Protein AF-A0AAU7DZE8-F1 (afdb_monomer)

Organism: NCBI:txid3120821

Structure (mmCIF, N/CA/C/O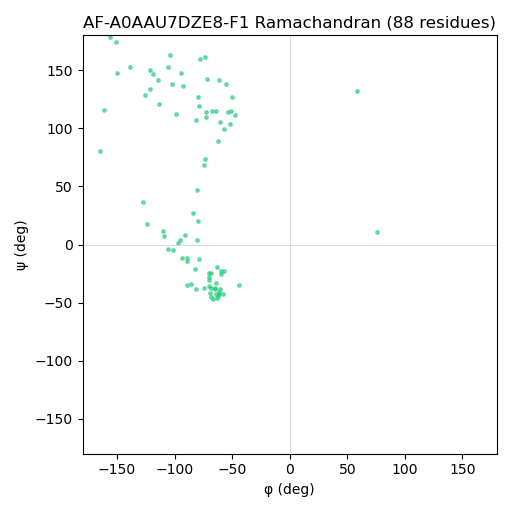 backbone):
data_AF-A0AAU7DZE8-F1
#
_entry.id   AF-A0AAU7DZE8-F1
#
loop_
_at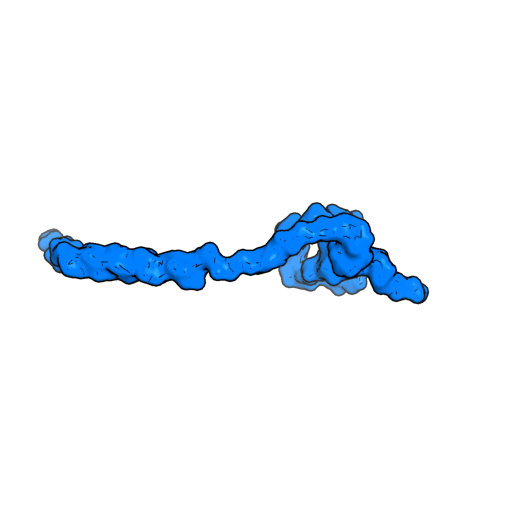om_site.group_PDB
_atom_site.id
_atom_site.type_symbol
_atom_site.label_atom_id
_atom_site.label_alt_id
_atom_site.label_comp_id
_atom_site.label_asym_id
_atom_site.label_entity_id
_atom_site.label_seq_id
_atom_site.pdbx_PDB_ins_code
_atom_site.Cartn_x
_atom_site.Cartn_y
_atom_site.Cartn_z
_atom_site.occupancy
_atom_site.B_iso_or_equiv
_atom_site.auth_seq_id
_atom_site.auth_comp_id
_atom_site.auth_asym_id
_atom_site.auth_atom_id
_atom_site.pdbx_PDB_model_num
ATOM 1 N N . MET A 1 1 ? -2.847 -43.174 44.563 1.00 46.72 1 MET A N 1
ATOM 2 C CA . MET A 1 1 ? -1.490 -42.837 44.088 1.00 46.72 1 MET A CA 1
ATOM 3 C C . MET A 1 1 ? -1.172 -43.766 42.935 1.00 46.72 1 MET A C 1
ATOM 5 O O . MET A 1 1 ? -1.222 -44.956 43.189 1.00 46.72 1 MET A O 1
ATOM 9 N N . SER A 1 2 ? -0.880 -43.201 41.752 1.00 50.25 2 SER A N 1
ATOM 10 C CA . SER A 1 2 ? -0.115 -43.796 40.632 1.00 50.25 2 SER A CA 1
ATOM 11 C C . SER A 1 2 ? -0.624 -45.106 40.004 1.00 50.25 2 SER A C 1
ATOM 13 O O . SER A 1 2 ? -0.908 -46.054 40.711 1.00 50.25 2 SER A O 1
ATOM 15 N N . THR A 1 3 ? -0.743 -45.288 38.690 1.00 46.19 3 THR A N 1
ATOM 16 C CA . THR A 1 3 ? -0.248 -44.553 37.514 1.00 46.19 3 THR A CA 1
ATOM 17 C C . THR A 1 3 ? -1.111 -44.995 36.322 1.00 46.19 3 THR A C 1
ATOM 19 O O . THR A 1 3 ? -1.063 -46.148 35.915 1.00 46.19 3 THR A O 1
ATOM 22 N N . LEU A 1 4 ? -1.889 -44.089 35.723 1.00 47.72 4 LEU A N 1
ATOM 23 C CA . LEU A 1 4 ? -2.583 -44.320 34.440 1.00 47.72 4 LEU A CA 1
ATOM 24 C C . LEU A 1 4 ? -1.650 -44.045 33.234 1.00 47.72 4 LEU A C 1
ATOM 26 O O . LEU A 1 4 ? -2.103 -43.690 32.151 1.00 47.72 4 LEU A O 1
ATOM 30 N N . THR A 1 5 ? -0.334 -44.202 33.422 1.00 49.41 5 THR A N 1
ATOM 31 C CA . THR A 1 5 ? 0.712 -43.690 32.517 1.00 49.41 5 THR A CA 1
ATOM 32 C C . THR A 1 5 ? 1.713 -44.772 32.090 1.00 49.41 5 THR A C 1
ATOM 34 O O . THR A 1 5 ? 2.895 -44.489 31.970 1.00 49.41 5 THR A O 1
ATOM 37 N N . GLU A 1 6 ? 1.287 -46.019 31.873 1.00 51.88 6 GLU A N 1
ATOM 38 C CA . GLU A 1 6 ? 2.202 -47.110 31.452 1.00 51.88 6 GLU A CA 1
ATOM 39 C C . GLU A 1 6 ? 1.787 -47.819 30.152 1.00 51.88 6 GLU A C 1
ATOM 41 O O . GLU A 1 6 ? 2.284 -48.8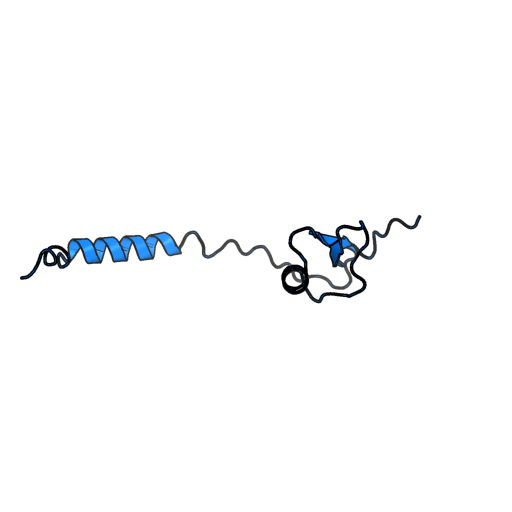90 29.824 1.00 51.88 6 GLU A O 1
ATOM 46 N N . LEU A 1 7 ? 0.912 -47.211 29.345 1.00 54.75 7 LEU A N 1
ATOM 47 C CA . LEU A 1 7 ? 0.603 -47.713 27.994 1.00 54.75 7 LEU A CA 1
ATOM 48 C C . LEU A 1 7 ? 1.394 -46.997 26.880 1.00 54.75 7 LEU A C 1
ATOM 50 O O . LEU A 1 7 ? 1.252 -47.334 25.707 1.00 54.75 7 LEU A O 1
ATOM 54 N N . PHE A 1 8 ? 2.2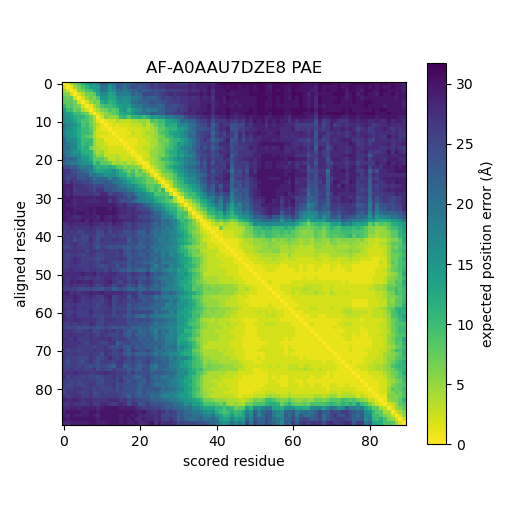67 -46.047 27.233 1.00 50.69 8 PHE A N 1
ATOM 55 C CA . PHE A 1 8 ? 3.030 -45.219 26.286 1.00 50.69 8 PHE A CA 1
ATOM 56 C C . PHE A 1 8 ? 4.407 -45.787 25.874 1.00 50.69 8 PHE A C 1
ATOM 58 O O . PHE A 1 8 ? 5.161 -45.110 25.177 1.00 50.69 8 PHE A O 1
ATOM 65 N N . GLU A 1 9 ? 4.747 -47.027 26.247 1.00 58.53 9 GLU A N 1
ATOM 66 C CA . GLU A 1 9 ? 6.058 -47.641 25.947 1.00 58.53 9 GLU A CA 1
ATOM 67 C C . GLU A 1 9 ? 6.034 -48.784 24.924 1.00 58.53 9 GLU A C 1
ATOM 69 O O . GLU A 1 9 ? 7.041 -49.459 24.709 1.00 58.53 9 GLU A O 1
ATOM 74 N N . SER A 1 10 ? 4.929 -49.000 24.208 1.00 62.50 10 SER A N 1
ATOM 75 C CA . SER A 1 10 ? 4.997 -49.901 23.056 1.00 62.50 10 SER A CA 1
ATOM 76 C C . SER A 1 10 ? 5.858 -49.264 21.966 1.00 62.50 10 SER A C 1
ATOM 78 O O . SER A 1 10 ? 5.481 -48.251 21.379 1.00 62.50 10 SER A O 1
ATOM 80 N N . LYS A 1 11 ? 7.005 -49.887 21.666 1.00 67.31 11 LYS A N 1
ATOM 81 C CA . LYS A 1 11 ? 7.907 -49.536 20.553 1.00 67.31 11 LYS A CA 1
ATOM 82 C C . LYS A 1 11 ? 7.147 -49.259 19.248 1.00 67.31 11 LYS A C 1
ATOM 84 O O . LYS A 1 11 ? 7.488 -48.334 18.530 1.00 67.31 11 LYS A O 1
ATOM 89 N N . VAL A 1 12 ? 6.048 -49.978 19.025 1.00 74.19 12 VAL A N 1
ATOM 90 C CA . VAL A 1 12 ? 5.122 -49.794 17.899 1.00 74.19 12 VAL A CA 1
ATOM 91 C C . VAL A 1 12 ? 4.531 -48.381 17.835 1.00 74.19 12 VAL A C 1
ATOM 93 O O . VAL A 1 12 ? 4.467 -47.803 16.759 1.00 74.19 12 VAL A O 1
ATOM 96 N N . VAL A 1 13 ? 4.125 -47.800 18.968 1.00 73.06 13 VAL A N 1
ATOM 97 C CA . VAL A 1 13 ? 3.562 -46.440 19.024 1.00 73.06 13 VAL A CA 1
ATOM 98 C C . VAL A 1 13 ? 4.646 -45.412 18.721 1.00 73.06 13 VAL A C 1
ATOM 100 O O . VAL A 1 13 ? 4.415 -44.484 17.952 1.00 73.06 13 VAL A O 1
ATOM 103 N N . ARG A 1 14 ? 5.851 -45.608 19.270 1.00 74.38 14 ARG A N 1
ATOM 104 C CA . ARG A 1 14 ? 7.005 -44.740 19.005 1.00 74.38 14 ARG A CA 1
ATOM 105 C C . ARG A 1 14 ? 7.410 -44.784 17.531 1.00 74.38 14 ARG A C 1
ATOM 107 O O . ARG A 1 14 ? 7.569 -43.733 16.919 1.00 74.38 14 ARG A O 1
ATOM 114 N N . ASP A 1 15 ? 7.488 -45.981 16.958 1.00 77.12 15 ASP A N 1
ATOM 115 C CA . ASP A 1 15 ? 7.833 -46.192 15.553 1.00 77.12 15 ASP A CA 1
ATOM 116 C C . ASP A 1 15 ? 6.757 -45.606 14.621 1.00 77.12 15 ASP A C 1
ATOM 118 O O . ASP A 1 15 ? 7.092 -45.008 13.599 1.00 77.12 15 ASP A O 1
ATOM 122 N N . LEU A 1 16 ? 5.471 -45.696 14.988 1.00 73.81 16 LEU A N 1
ATOM 123 C CA . LEU A 1 16 ? 4.375 -45.103 14.216 1.00 73.81 16 LEU A CA 1
ATOM 124 C C . LEU A 1 16 ? 4.416 -43.568 14.257 1.00 73.81 16 LEU A C 1
ATOM 126 O O . LEU A 1 16 ? 4.312 -42.930 13.214 1.00 73.81 16 LEU A O 1
ATOM 130 N N . VAL A 1 17 ? 4.625 -42.974 15.438 1.00 74.81 17 VAL A N 1
ATOM 131 C CA . VAL A 1 17 ? 4.762 -41.514 15.598 1.00 74.81 17 VAL A CA 1
ATOM 132 C C . VAL A 1 17 ? 5.969 -40.997 14.814 1.00 74.81 17 VAL A C 1
ATOM 134 O O . VAL A 1 17 ? 5.869 -39.989 14.117 1.00 74.81 17 VAL A O 1
ATOM 137 N N . GLN A 1 18 ? 7.094 -41.710 14.864 1.00 69.94 18 GLN A N 1
ATOM 138 C CA . GLN A 1 18 ? 8.313 -41.325 14.157 1.00 69.94 18 GLN A CA 1
ATOM 139 C C . GLN A 1 18 ? 8.181 -41.475 12.634 1.00 69.94 18 GLN A C 1
ATOM 141 O O . GLN A 1 18 ? 8.679 -40.633 11.882 1.00 69.94 18 GLN A O 1
ATOM 146 N N . LYS A 1 19 ? 7.456 -42.498 12.167 1.00 71.25 19 LYS A N 1
ATOM 147 C CA . LYS A 1 19 ? 7.151 -42.687 10.746 1.00 71.25 19 LYS A CA 1
ATOM 148 C C . LYS A 1 19 ? 6.232 -41.587 10.206 1.00 71.25 19 LYS A C 1
ATOM 150 O O . LYS A 1 19 ? 6.571 -40.970 9.200 1.00 71.25 19 LYS A O 1
ATOM 155 N N . VAL A 1 20 ? 5.158 -41.260 10.929 1.00 69.88 20 VAL A N 1
ATOM 156 C CA . VAL A 1 20 ? 4.238 -40.167 10.562 1.00 69.88 20 VAL A CA 1
ATOM 157 C C . VAL A 1 20 ? 4.960 -38.813 10.540 1.00 69.88 20 VAL A C 1
ATOM 159 O O . VAL A 1 20 ? 4.762 -38.027 9.614 1.00 6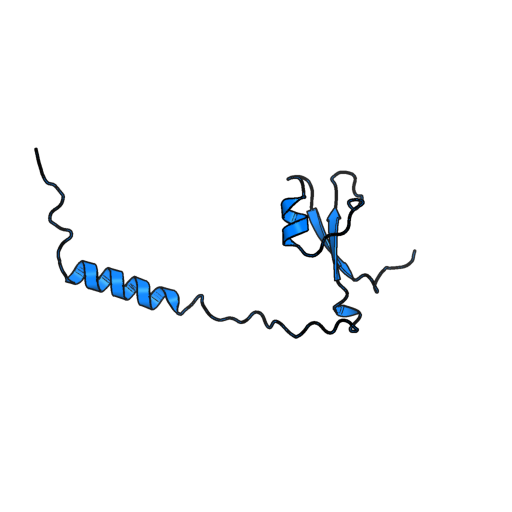9.88 20 VAL A O 1
ATOM 162 N N . ALA A 1 21 ? 5.846 -38.549 11.507 1.00 63.97 21 ALA A N 1
ATOM 163 C CA . ALA A 1 21 ? 6.621 -37.306 11.551 1.00 63.97 21 ALA A CA 1
ATOM 164 C C . ALA A 1 21 ? 7.580 -37.153 10.355 1.00 63.97 21 ALA A C 1
ATOM 166 O O . ALA A 1 21 ? 7.799 -36.038 9.887 1.00 63.97 21 ALA A O 1
ATOM 167 N N . THR A 1 22 ? 8.121 -38.261 9.843 1.00 59.16 22 THR A N 1
ATOM 168 C CA . THR A 1 22 ? 9.069 -38.251 8.718 1.00 59.16 22 THR A CA 1
ATOM 169 C C . THR A 1 22 ? 8.348 -38.150 7.370 1.00 59.16 22 THR A C 1
ATOM 171 O O . THR A 1 22 ? 8.788 -37.425 6.482 1.00 59.16 22 THR A O 1
ATOM 174 N N . GLU A 1 23 ? 7.205 -38.824 7.215 1.00 59.53 23 GLU A N 1
ATOM 175 C CA . GLU A 1 23 ? 6.412 -38.792 5.977 1.00 59.53 23 GLU A CA 1
ATOM 176 C C . GLU A 1 23 ? 5.731 -37.427 5.761 1.00 59.53 23 GLU A C 1
ATOM 178 O O . GLU A 1 23 ? 5.595 -36.976 4.624 1.00 59.53 23 GLU A O 1
ATOM 183 N N . SER A 1 24 ? 5.380 -36.714 6.839 1.00 56.25 24 SER A N 1
ATOM 184 C CA . SER A 1 24 ? 4.696 -35.417 6.746 1.00 56.25 24 SER A CA 1
ATOM 185 C C . SER A 1 24 ? 5.613 -34.228 6.413 1.00 56.25 24 SER A C 1
ATOM 187 O O . SER A 1 24 ? 5.108 -33.154 6.090 1.00 56.25 24 SER A O 1
ATOM 189 N N . GLN A 1 25 ? 6.941 -34.383 6.473 1.00 56.12 25 GLN A N 1
ATOM 190 C CA . GLN A 1 25 ? 7.895 -33.286 6.229 1.00 56.12 25 GLN A CA 1
ATOM 191 C C . GLN A 1 25 ? 8.305 -33.128 4.757 1.00 56.12 25 GLN A C 1
ATOM 193 O O . GLN A 1 25 ? 8.840 -32.089 4.366 1.00 56.12 25 GLN A O 1
ATOM 198 N N . VAL A 1 26 ? 8.026 -34.120 3.907 1.00 50.62 26 VAL A N 1
ATOM 199 C CA . VAL A 1 26 ? 8.475 -34.094 2.504 1.00 50.62 26 VAL A CA 1
ATOM 200 C C . VAL A 1 26 ? 7.541 -33.267 1.608 1.00 50.62 26 VAL A C 1
ATOM 202 O O . VAL A 1 26 ? 7.976 -32.753 0.582 1.00 50.62 26 VAL A O 1
ATOM 205 N N . ALA A 1 27 ? 6.284 -33.047 2.007 1.00 53.12 27 ALA A N 1
ATOM 206 C CA . ALA A 1 27 ? 5.302 -32.350 1.168 1.00 53.12 27 ALA A CA 1
ATOM 207 C C . ALA A 1 27 ? 5.258 -30.818 1.343 1.00 53.12 27 ALA A C 1
ATOM 209 O O . ALA A 1 27 ? 4.638 -30.146 0.523 1.00 53.12 27 ALA A O 1
ATOM 210 N N . LEU A 1 28 ? 5.912 -30.251 2.366 1.00 52.59 28 LEU A N 1
ATOM 211 C CA . LEU A 1 28 ? 5.900 -28.798 2.616 1.00 52.59 28 LEU A CA 1
ATOM 212 C C . LEU A 1 28 ? 7.240 -28.102 2.330 1.00 52.59 28 LEU A C 1
ATOM 214 O O . LEU A 1 28 ? 7.394 -26.926 2.642 1.00 52.59 28 LEU A O 1
ATOM 218 N N . SER A 1 29 ? 8.212 -28.815 1.755 1.00 54.91 29 SER A N 1
ATOM 219 C CA . SER A 1 29 ? 9.600 -28.332 1.692 1.00 54.91 29 SER A CA 1
ATOM 220 C C . SER A 1 29 ? 10.066 -27.845 0.317 1.00 54.91 29 SER A C 1
ATOM 222 O O . SER A 1 29 ? 11.185 -27.352 0.224 1.00 54.91 29 SER A O 1
ATOM 224 N N . ALA A 1 30 ? 9.270 -27.947 -0.755 1.00 56.47 30 ALA A N 1
ATOM 225 C CA . ALA A 1 30 ? 9.701 -27.435 -2.061 1.00 56.47 30 ALA A CA 1
ATOM 226 C C . ALA A 1 30 ? 8.556 -27.283 -3.078 1.00 56.47 30 ALA A C 1
ATOM 228 O O . ALA A 1 30 ? 8.428 -28.075 -4.008 1.00 56.47 30 ALA A O 1
ATOM 229 N N . LEU A 1 31 ? 7.788 -26.199 -2.993 1.00 52.84 31 LEU A N 1
ATOM 230 C CA . LEU A 1 31 ? 7.731 -25.367 -4.191 1.00 52.84 31 LEU A CA 1
ATOM 231 C C . LEU A 1 31 ? 8.711 -24.235 -3.913 1.00 52.84 31 LEU A C 1
ATOM 233 O O . LEU A 1 31 ? 8.433 -23.436 -3.016 1.00 52.84 31 LEU A O 1
ATOM 237 N N . PRO A 1 32 ? 9.850 -24.138 -4.617 1.00 48.53 32 PRO A N 1
ATOM 238 C CA . PRO A 1 32 ? 10.466 -22.837 -4.720 1.00 48.53 32 PRO A CA 1
ATOM 239 C C . PRO A 1 32 ? 9.404 -21.982 -5.412 1.00 48.53 32 PRO A C 1
ATOM 241 O O . PRO A 1 32 ? 9.134 -22.157 -6.601 1.00 48.53 32 PRO A O 1
ATOM 244 N N . ALA A 1 33 ? 8.738 -21.105 -4.653 1.00 54.34 33 ALA A N 1
ATOM 245 C CA . ALA A 1 33 ? 8.246 -19.873 -5.240 1.00 54.34 33 ALA A CA 1
ATOM 246 C C . ALA A 1 33 ? 9.450 -19.358 -6.018 1.00 54.34 33 ALA A C 1
ATOM 248 O O . ALA A 1 33 ? 10.504 -19.158 -5.413 1.00 54.34 33 ALA A O 1
ATOM 249 N N . ALA A 1 34 ? 9.360 -19.378 -7.346 1.00 49.44 34 ALA A N 1
ATOM 250 C CA . ALA A 1 34 ? 10.471 -19.029 -8.201 1.00 49.44 34 ALA A CA 1
ATOM 251 C C . ALA A 1 34 ? 10.880 -17.614 -7.802 1.00 49.44 34 ALA A C 1
ATOM 253 O O . ALA A 1 34 ? 10.216 -16.646 -8.160 1.00 49.44 34 ALA A O 1
ATOM 254 N N . ALA A 1 35 ? 11.925 -17.512 -6.984 1.00 56.22 35 ALA A N 1
ATOM 255 C CA . ALA A 1 35 ? 12.637 -16.282 -6.749 1.00 56.22 35 ALA A CA 1
ATOM 256 C C . ALA A 1 35 ? 13.427 -16.066 -8.035 1.00 56.22 35 ALA A C 1
ATOM 258 O O . ALA A 1 35 ? 14.611 -16.381 -8.121 1.00 56.22 35 ALA A O 1
ATOM 259 N N . SER A 1 36 ? 12.701 -15.676 -9.083 1.00 60.34 36 SER A N 1
ATOM 260 C CA . SER A 1 36 ? 13.280 -15.038 -10.247 1.00 60.34 36 SER A CA 1
ATOM 261 C C . SER A 1 36 ? 14.149 -13.914 -9.702 1.00 60.34 36 SER A C 1
ATOM 263 O O . SER A 1 36 ? 13.692 -13.155 -8.844 1.00 60.34 36 SER A O 1
ATOM 265 N N . GLU A 1 37 ? 15.416 -13.873 -10.103 1.00 70.75 37 GLU A N 1
ATOM 266 C CA . GLU A 1 37 ? 16.275 -12.734 -9.799 1.00 70.75 37 GLU A CA 1
ATOM 267 C C . GLU A 1 37 ? 15.537 -11.489 -10.287 1.00 70.75 37 GLU A C 1
ATOM 269 O O . GLU A 1 37 ? 15.252 -11.381 -11.477 1.00 70.75 37 GLU A O 1
ATOM 274 N N . VAL A 1 38 ? 15.141 -10.629 -9.344 1.00 74.81 38 VAL A N 1
ATOM 275 C CA . VAL A 1 38 ? 14.429 -9.392 -9.652 1.00 74.81 38 VAL A CA 1
ATOM 276 C C . VAL A 1 38 ? 15.384 -8.535 -10.470 1.00 74.81 38 VAL A C 1
ATOM 278 O O . VAL A 1 38 ? 16.441 -8.155 -9.961 1.00 74.81 38 VAL A O 1
ATOM 281 N N . ASP A 1 39 ? 15.042 -8.277 -11.727 1.00 83.12 39 ASP A N 1
ATOM 282 C CA . ASP A 1 39 ? 15.775 -7.348 -12.572 1.00 83.12 39 ASP A CA 1
ATOM 283 C C . ASP A 1 39 ? 15.455 -5.931 -12.072 1.00 83.12 39 ASP A C 1
ATOM 285 O O . ASP A 1 39 ? 14.324 -5.462 -12.237 1.00 83.12 39 ASP A O 1
ATOM 289 N N . PRO A 1 40 ? 16.415 -5.227 -11.441 1.00 79.44 40 PRO A N 1
ATOM 290 C CA . PRO A 1 40 ? 16.162 -3.896 -10.901 1.00 79.44 40 PRO A CA 1
ATOM 291 C C . PRO A 1 40 ? 15.800 -2.878 -11.993 1.00 79.44 40 PRO A C 1
ATOM 293 O O . PRO A 1 40 ? 15.213 -1.839 -11.680 1.00 79.44 40 PRO A O 1
ATOM 296 N N . ASP A 1 41 ? 16.131 -3.168 -13.254 1.00 83.69 41 ASP A N 1
ATOM 297 C CA . ASP A 1 41 ? 15.833 -2.319 -14.398 1.00 83.69 41 ASP A CA 1
ATOM 298 C C . ASP A 1 41 ? 14.512 -2.704 -15.096 1.00 83.69 41 ASP A C 1
ATOM 300 O O . ASP A 1 41 ? 14.002 -1.905 -15.889 1.00 83.69 41 ASP A O 1
ATOM 304 N N . ASP A 1 42 ? 13.893 -3.856 -14.788 1.00 85.50 42 ASP A N 1
ATOM 305 C CA . ASP A 1 42 ? 12.592 -4.217 -15.365 1.00 85.50 42 ASP A CA 1
ATOM 306 C C . ASP A 1 42 ? 11.490 -3.350 -14.740 1.00 85.50 42 ASP A C 1
ATOM 308 O O . ASP A 1 42 ? 11.165 -3.487 -13.555 1.00 85.50 42 ASP A O 1
ATOM 312 N N . PRO A 1 43 ? 10.836 -2.469 -15.519 1.00 82.56 43 PRO A N 1
ATOM 313 C CA . PRO A 1 43 ? 9.798 -1.600 -14.992 1.00 82.56 43 PRO A CA 1
ATOM 314 C C . PRO A 1 43 ? 8.636 -2.375 -14.378 1.00 82.56 43 PRO A C 1
ATOM 316 O O . PRO A 1 43 ? 7.978 -1.825 -13.508 1.00 82.56 43 PRO A O 1
ATOM 319 N N . ARG A 1 44 ? 8.370 -3.625 -14.781 1.00 82.75 44 ARG A N 1
ATOM 320 C CA . ARG A 1 44 ? 7.301 -4.469 -14.218 1.00 82.75 44 ARG A CA 1
ATOM 321 C C . ARG A 1 44 ? 7.605 -4.915 -12.790 1.00 82.75 44 ARG A C 1
ATOM 323 O O . ARG A 1 44 ? 6.668 -5.190 -12.044 1.00 82.75 44 ARG A O 1
ATOM 330 N N . GLU A 1 45 ? 8.882 -4.959 -12.429 1.00 85.88 45 GLU A N 1
ATOM 331 C CA . GLU A 1 45 ? 9.375 -5.451 -11.143 1.00 85.88 45 GLU A CA 1
ATOM 332 C C . GLU A 1 45 ? 9.730 -4.314 -10.168 1.00 85.88 45 GLU A C 1
ATOM 334 O O . GLU A 1 45 ? 9.967 -4.557 -8.986 1.00 85.88 45 GLU A O 1
ATOM 339 N N . GLN A 1 46 ? 9.655 -3.054 -10.617 1.00 87.19 46 GLN A N 1
ATOM 340 C CA . GLN A 1 46 ? 9.790 -1.850 -9.787 1.00 87.19 46 GLN A CA 1
ATOM 341 C C . GLN A 1 46 ? 8.538 -1.603 -8.924 1.00 87.19 46 GLN A C 1
ATOM 343 O O . GLN A 1 46 ? 7.763 -0.660 -9.129 1.00 87.19 46 GLN A O 1
ATOM 348 N N . ILE A 1 47 ? 8.331 -2.492 -7.956 1.00 88.81 47 ILE A N 1
ATOM 349 C CA . ILE A 1 47 ? 7.223 -2.465 -7.005 1.00 88.81 47 ILE A CA 1
ATOM 350 C C . ILE A 1 47 ? 7.633 -1.717 -5.737 1.00 88.81 47 ILE A C 1
ATOM 352 O O . ILE A 1 47 ? 8.716 -1.921 -5.192 1.00 88.81 47 ILE A O 1
ATOM 356 N N . GLN A 1 48 ? 6.745 -0.857 -5.248 1.00 91.12 48 GLN A N 1
ATOM 357 C CA . GLN A 1 48 ? 6.884 -0.162 -3.977 1.00 91.12 48 GLN A CA 1
ATOM 358 C C . GLN A 1 48 ? 5.791 -0.616 -3.013 1.00 91.12 48 GLN A C 1
ATOM 360 O O . GLN A 1 48 ? 4.647 -0.844 -3.411 1.00 91.12 48 GLN A O 1
ATOM 365 N N . VAL A 1 49 ? 6.168 -0.753 -1.744 1.00 95.50 49 VAL A N 1
ATOM 366 C CA . VAL A 1 49 ? 5.285 -1.154 -0.648 1.00 95.50 49 VAL A CA 1
ATOM 367 C C . VAL A 1 49 ? 4.903 0.083 0.157 1.00 95.50 49 VAL A C 1
ATOM 369 O O . VAL A 1 49 ? 5.754 0.913 0.484 1.00 95.50 49 VAL A O 1
ATOM 372 N N . GLY A 1 50 ? 3.635 0.182 0.540 1.00 95.88 50 GLY A N 1
ATOM 373 C CA . GLY A 1 50 ? 3.167 1.199 1.473 1.00 95.88 50 GLY A CA 1
ATOM 374 C C . GLY A 1 50 ? 1.897 0.797 2.200 1.00 95.88 50 GLY A C 1
ATOM 375 O O . GLY A 1 50 ? 1.329 -0.267 1.965 1.00 95.88 50 GLY A O 1
ATOM 376 N N . VAL A 1 51 ? 1.444 1.674 3.093 1.00 98.19 51 VAL A N 1
ATOM 377 C CA . VAL A 1 51 ? 0.238 1.459 3.897 1.00 98.19 51 VAL A CA 1
ATOM 378 C C . VAL A 1 51 ? -0.826 2.474 3.502 1.00 98.19 51 VAL A C 1
ATOM 380 O O . VAL A 1 51 ? -0.599 3.683 3.576 1.00 98.19 51 VAL A O 1
ATOM 383 N N . LEU A 1 52 ? -1.980 1.982 3.059 1.00 97.50 52 LEU A N 1
ATOM 384 C CA . LEU A 1 52 ? -3.190 2.757 2.831 1.00 97.50 52 LEU A CA 1
ATOM 385 C C . LEU A 1 52 ? -3.900 2.955 4.173 1.00 97.50 52 LEU A C 1
ATOM 387 O O . LEU A 1 52 ? -4.476 2.019 4.729 1.00 97.50 52 LEU A O 1
ATOM 391 N N . MET A 1 53 ? -3.841 4.183 4.683 1.00 96.81 53 MET A N 1
ATOM 392 C CA . MET A 1 53 ? -4.456 4.561 5.952 1.00 96.81 53 MET A CA 1
ATOM 393 C C . MET A 1 53 ? -5.983 4.649 5.818 1.00 96.81 53 MET A C 1
ATOM 395 O O . MET A 1 53 ? -6.516 4.863 4.725 1.00 96.81 53 MET A O 1
ATOM 399 N N . ALA A 1 54 ? -6.698 4.611 6.944 1.00 95.94 54 ALA A N 1
ATOM 400 C CA . ALA A 1 54 ? -8.164 4.714 6.985 1.00 95.94 54 ALA A CA 1
ATOM 401 C C . ALA A 1 54 ? -8.734 5.993 6.325 1.00 95.94 54 ALA A C 1
ATOM 403 O O . ALA A 1 54 ? -9.885 6.027 5.894 1.00 95.94 54 ALA A O 1
ATOM 404 N N . ASN A 1 55 ? -7.928 7.054 6.208 1.00 94.25 55 ASN A N 1
ATOM 405 C CA . ASN A 1 55 ? -8.295 8.297 5.519 1.00 94.25 55 ASN A CA 1
ATOM 406 C C . ASN A 1 55 ? -8.161 8.230 3.981 1.00 94.25 55 ASN A C 1
ATOM 408 O O . ASN A 1 55 ? -8.336 9.249 3.313 1.00 94.25 55 ASN A O 1
ATOM 412 N N . GLY A 1 56 ? -7.813 7.066 3.424 1.00 95.44 56 GLY A N 1
ATOM 413 C CA . GLY A 1 56 ? -7.633 6.854 1.989 1.00 95.44 56 GLY A CA 1
ATOM 414 C C . GLY A 1 56 ? -6.330 7.421 1.421 1.00 95.44 56 GLY A C 1
ATOM 415 O O . GLY A 1 56 ? -6.180 7.491 0.203 1.00 95.44 56 GLY A O 1
ATO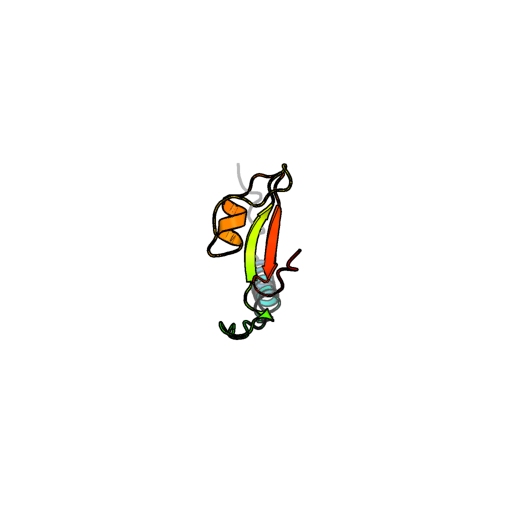M 416 N N . ARG A 1 57 ? -5.386 7.848 2.267 1.00 95.81 57 ARG A N 1
ATOM 417 C CA . ARG A 1 57 ? -4.059 8.322 1.850 1.00 95.81 57 ARG A CA 1
ATOM 418 C C . ARG A 1 57 ? -2.995 7.278 2.162 1.00 95.81 57 ARG A C 1
ATOM 420 O O . ARG A 1 57 ? -3.111 6.529 3.128 1.00 95.81 57 ARG A O 1
ATOM 427 N N . LEU A 1 58 ? -1.920 7.291 1.379 1.00 95.88 58 LEU A N 1
ATOM 428 C CA . LEU A 1 58 ? -0.720 6.522 1.691 1.00 95.88 58 LEU A CA 1
ATOM 429 C C . LEU A 1 58 ? 0.024 7.138 2.881 1.00 95.88 58 LEU A C 1
ATOM 431 O O . LEU A 1 58 ? 0.086 8.367 3.023 1.00 95.88 58 LEU A O 1
ATOM 435 N N . ALA A 1 59 ? 0.585 6.279 3.728 1.00 96.44 59 ALA A N 1
ATOM 436 C CA . ALA A 1 59 ? 1.451 6.677 4.826 1.00 96.44 59 ALA A CA 1
ATOM 437 C C . ALA A 1 59 ? 2.637 7.520 4.304 1.00 96.44 59 ALA A C 1
ATOM 439 O O . ALA A 1 59 ? 3.220 7.190 3.271 1.00 96.44 59 ALA A O 1
ATOM 440 N N . PRO A 1 60 ? 3.034 8.605 4.994 1.00 94.50 60 PRO A N 1
ATOM 441 C CA . PRO A 1 60 ? 4.112 9.495 4.554 1.00 94.50 60 PRO A CA 1
ATOM 442 C C . PRO A 1 60 ? 5.503 8.928 4.899 1.00 94.50 60 PRO A C 1
ATOM 444 O O . PRO A 1 60 ? 6.344 9.619 5.474 1.00 94.50 60 PRO A O 1
ATOM 447 N N . ARG A 1 61 ? 5.727 7.646 4.606 1.00 94.38 61 ARG A N 1
ATOM 448 C CA . ARG A 1 61 ? 6.953 6.900 4.901 1.00 94.38 61 ARG A CA 1
ATOM 449 C C . ARG A 1 61 ? 7.160 5.813 3.844 1.00 94.38 61 ARG A C 1
ATOM 451 O O . ARG A 1 61 ? 6.194 5.231 3.369 1.00 94.38 61 ARG A O 1
ATOM 458 N N . ASN A 1 62 ? 8.425 5.525 3.544 1.00 93.88 62 ASN A N 1
ATOM 459 C CA . ASN A 1 62 ? 8.828 4.397 2.707 1.00 93.88 62 ASN A CA 1
ATOM 460 C C . ASN A 1 62 ? 9.171 3.176 3.571 1.00 93.88 62 ASN A C 1
ATOM 462 O O . ASN A 1 62 ? 9.703 3.334 4.675 1.00 93.88 62 ASN A O 1
ATOM 466 N N . PHE A 1 63 ? 8.910 1.988 3.037 1.00 95.88 63 PHE A N 1
ATOM 467 C CA . PHE A 1 63 ? 9.206 0.698 3.660 1.00 95.88 63 PHE A CA 1
ATOM 468 C C . PHE A 1 63 ? 10.175 -0.087 2.776 1.00 95.88 63 PHE A C 1
ATOM 470 O O . PHE A 1 63 ? 10.141 0.054 1.552 1.00 95.88 63 PHE A O 1
ATOM 477 N N . ALA A 1 64 ? 11.047 -0.885 3.388 1.00 94.00 64 ALA A N 1
ATOM 478 C CA . ALA A 1 64 ? 11.985 -1.741 2.668 1.00 94.00 64 ALA A CA 1
ATOM 479 C C . ALA A 1 64 ? 11.288 -2.966 2.062 1.00 94.00 64 ALA A C 1
ATOM 481 O O . ALA A 1 64 ? 11.621 -3.381 0.955 1.00 94.00 64 ALA A O 1
ATOM 482 N N . ASP A 1 65 ? 10.318 -3.529 2.782 1.00 94.25 65 ASP A N 1
ATOM 483 C CA . ASP A 1 65 ? 9.575 -4.712 2.369 1.00 94.25 65 ASP A CA 1
ATOM 484 C C . ASP A 1 65 ? 8.149 -4.731 2.952 1.00 94.25 65 ASP A C 1
ATOM 486 O O . ASP A 1 65 ? 7.746 -3.875 3.749 1.00 94.25 65 ASP A O 1
ATOM 490 N N . ARG A 1 66 ? 7.367 -5.728 2.522 1.00 95.88 66 ARG A N 1
ATOM 491 C CA . ARG A 1 66 ? 5.995 -5.961 2.986 1.00 95.88 66 ARG A CA 1
ATOM 492 C C . ARG A 1 66 ? 5.920 -6.236 4.486 1.00 95.88 66 ARG A C 1
ATOM 494 O O . ARG A 1 66 ? 4.997 -5.748 5.128 1.00 95.88 66 ARG A O 1
ATOM 501 N N . ALA A 1 67 ? 6.878 -6.964 5.052 1.00 97.31 67 ALA A N 1
ATOM 502 C CA . ALA A 1 67 ? 6.855 -7.316 6.467 1.00 97.31 67 ALA A CA 1
ATOM 503 C C . ALA A 1 67 ? 7.067 -6.082 7.362 1.00 97.31 67 ALA A C 1
ATOM 505 O O . ALA A 1 67 ? 6.403 -5.949 8.389 1.00 97.31 67 ALA A O 1
ATOM 506 N N . GLU A 1 68 ? 7.933 -5.145 6.963 1.00 97.81 68 GLU A N 1
ATOM 507 C CA . GLU A 1 68 ? 8.106 -3.865 7.658 1.00 97.81 68 GLU A CA 1
ATOM 508 C C . GLU A 1 68 ? 6.811 -3.042 7.627 1.00 97.81 68 GLU A C 1
ATOM 510 O O . GLU A 1 68 ? 6.400 -2.494 8.652 1.00 97.81 68 GLU A O 1
ATOM 515 N N . ALA A 1 69 ? 6.147 -2.975 6.469 1.00 97.81 69 ALA A N 1
ATOM 516 C CA . ALA A 1 69 ? 4.878 -2.267 6.329 1.00 97.81 69 ALA A CA 1
ATOM 517 C C . ALA A 1 69 ? 3.768 -2.900 7.184 1.00 97.81 69 ALA A C 1
ATOM 519 O O . ALA A 1 69 ? 3.035 -2.183 7.863 1.00 97.81 69 ALA A O 1
ATOM 520 N N . GLU A 1 70 ? 3.678 -4.232 7.209 1.00 97.94 70 GLU A N 1
ATOM 521 C CA . GLU A 1 70 ? 2.717 -4.979 8.033 1.00 97.94 70 GLU A CA 1
ATOM 522 C C . GLU A 1 70 ? 2.970 -4.794 9.532 1.00 97.94 70 GLU A C 1
ATOM 524 O O . GLU A 1 70 ? 2.022 -4.655 10.300 1.00 97.94 70 GLU A O 1
ATOM 529 N N . ALA A 1 71 ? 4.234 -4.738 9.959 1.00 98.00 71 ALA A N 1
ATOM 530 C CA . ALA A 1 71 ? 4.589 -4.485 11.354 1.00 98.00 71 ALA A CA 1
ATOM 531 C C . ALA A 1 71 ? 4.254 -3.054 11.811 1.00 98.00 71 ALA A C 1
ATOM 533 O O . ALA A 1 71 ? 4.103 -2.810 13.010 1.00 98.00 71 ALA A O 1
ATOM 534 N N . TRP A 1 72 ? 4.172 -2.106 10.875 1.00 97.38 72 TRP A N 1
ATOM 535 C CA . TRP A 1 72 ? 3.820 -0.715 11.154 1.00 97.38 72 TRP A CA 1
ATOM 536 C C . TRP A 1 72 ? 2.310 -0.448 11.086 1.00 97.38 72 TRP A C 1
ATOM 538 O O . TRP A 1 72 ? 1.818 0.381 11.850 1.00 97.38 72 TRP A O 1
ATOM 548 N N . ALA A 1 73 ? 1.594 -1.117 10.179 1.00 97.56 73 ALA A N 1
ATOM 549 C CA . ALA A 1 73 ? 0.185 -0.860 9.892 1.00 97.56 73 ALA A CA 1
ATOM 550 C C . ALA A 1 73 ? -0.737 -1.093 11.101 1.00 97.56 73 ALA A C 1
ATOM 552 O O . ALA A 1 73 ? -0.585 -2.059 11.857 1.00 97.56 73 ALA A O 1
ATOM 553 N N . PHE A 1 74 ? -1.748 -0.234 11.253 1.00 96.88 74 PHE A N 1
ATOM 554 C CA . PHE A 1 74 ? -2.843 -0.475 12.193 1.00 96.88 74 PHE A CA 1
ATOM 555 C C . PHE A 1 74 ? -3.864 -1.493 11.637 1.00 96.88 74 PHE A C 1
ATOM 557 O O . PHE A 1 74 ? -3.932 -1.704 10.427 1.00 96.88 74 PHE A O 1
ATOM 564 N N . PRO A 1 75 ? -4.691 -2.135 12.492 1.00 96.44 75 PRO A N 1
ATOM 565 C CA . PRO A 1 75 ? -5.623 -3.187 12.064 1.00 96.44 75 PRO A CA 1
ATOM 566 C C . PRO A 1 75 ? -6.677 -2.776 11.023 1.00 96.44 75 PRO A C 1
ATOM 568 O O . PRO A 1 75 ? -7.235 -3.642 10.354 1.00 96.44 75 PRO A O 1
ATOM 571 N N . ASP A 1 76 ? -7.001 -1.487 10.924 1.00 96.06 76 ASP A N 1
ATOM 572 C CA . ASP A 1 76 ? -7.956 -0.918 9.967 1.00 96.06 76 ASP A CA 1
ATOM 573 C C . ASP A 1 76 ? -7.290 -0.363 8.694 1.00 96.06 76 ASP A C 1
ATOM 575 O O . ASP A 1 76 ? -7.970 0.181 7.820 1.00 96.06 76 ASP A O 1
ATOM 579 N N . GLU A 1 77 ? -5.975 -0.524 8.564 1.00 97.69 77 GLU A N 1
ATOM 580 C CA . GLU A 1 77 ? -5.177 -0.080 7.424 1.00 97.69 77 GLU A CA 1
ATOM 581 C C . GLU A 1 77 ? -4.793 -1.258 6.521 1.00 97.69 77 GLU A C 1
ATOM 583 O O . GLU A 1 77 ? -4.889 -2.427 6.898 1.00 97.69 77 GLU A O 1
ATOM 588 N N . GLN A 1 78 ? -4.374 -0.963 5.289 1.00 98.06 78 GLN A N 1
ATOM 589 C CA . GLN A 1 78 ? -4.052 -1.997 4.303 1.00 98.06 78 GLN A CA 1
ATOM 590 C C . GLN A 1 78 ? -2.646 -1.823 3.751 1.00 98.06 78 GLN A C 1
ATOM 592 O O . GLN A 1 78 ? -2.298 -0.757 3.249 1.00 98.06 78 GLN A O 1
ATOM 597 N N . VAL A 1 79 ? -1.855 -2.895 3.772 1.00 97.81 79 VAL A N 1
ATOM 598 C CA . VAL A 1 79 ? -0.569 -2.932 3.071 1.00 97.81 79 VAL A CA 1
ATOM 599 C C . VAL A 1 79 ? -0.819 -3.175 1.590 1.00 97.81 79 VAL A C 1
ATOM 601 O O . VAL A 1 79 ? -1.397 -4.192 1.196 1.00 97.81 79 VAL A O 1
ATOM 604 N N . VAL A 1 80 ? -0.388 -2.224 0.772 1.00 95.81 80 VAL A N 1
ATOM 605 C CA . VAL A 1 80 ? -0.579 -2.219 -0.676 1.00 95.81 80 VAL A CA 1
ATOM 606 C C . VAL A 1 80 ? 0.767 -2.175 -1.383 1.00 95.81 80 VAL A C 1
ATOM 608 O O . VAL A 1 80 ? 1.743 -1.617 -0.884 1.00 95.81 80 VAL A O 1
ATOM 611 N N . GLU A 1 81 ? 0.794 -2.767 -2.569 1.00 93.25 81 GLU A N 1
ATOM 612 C CA . GLU A 1 81 ? 1.938 -2.778 -3.470 1.00 93.25 81 GLU A CA 1
ATOM 613 C C . GLU A 1 81 ? 1.515 -2.148 -4.788 1.00 93.25 81 GLU A C 1
ATOM 615 O O . GLU A 1 81 ? 0.448 -2.465 -5.323 1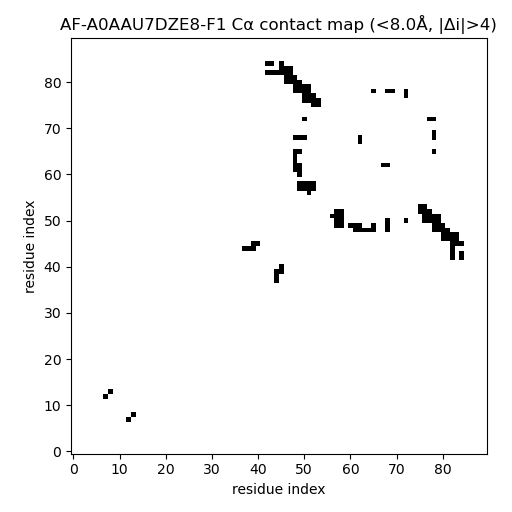.00 93.25 81 GLU A O 1
ATOM 620 N N . TRP A 1 82 ? 2.337 -1.248 -5.311 1.00 90.44 82 TRP A N 1
ATOM 621 C CA . TRP A 1 82 ? 2.089 -0.624 -6.603 1.00 90.44 82 TRP A CA 1
ATOM 622 C C . TRP A 1 82 ? 3.377 -0.501 -7.398 1.00 90.44 82 TRP A C 1
ATOM 624 O O . TRP A 1 82 ? 4.474 -0.400 -6.854 1.00 90.44 82 TRP A O 1
ATOM 634 N N . ASN A 1 83 ? 3.230 -0.501 -8.715 1.00 87.38 83 ASN A N 1
ATOM 635 C CA . ASN A 1 83 ? 4.337 -0.267 -9.620 1.00 87.38 83 ASN A CA 1
ATOM 636 C C . ASN A 1 83 ? 4.621 1.240 -9.712 1.00 87.38 83 ASN A C 1
ATOM 638 O O . ASN A 1 83 ? 3.711 2.021 -9.996 1.00 87.38 83 ASN A O 1
ATOM 642 N N . MET A 1 84 ? 5.870 1.647 -9.481 1.00 77.00 84 MET A N 1
ATOM 643 C CA . MET A 1 84 ? 6.268 3.062 -9.498 1.00 77.00 84 MET A CA 1
ATOM 644 C C . MET A 1 84 ? 6.261 3.679 -10.899 1.00 77.00 84 MET A C 1
ATOM 646 O O . MET A 1 84 ? 6.049 4.882 -11.040 1.00 77.00 84 MET A O 1
ATOM 650 N N . ILE A 1 85 ? 6.481 2.866 -11.933 1.00 76.81 85 ILE A N 1
ATOM 651 C CA . ILE A 1 85 ? 6.580 3.302 -13.330 1.00 76.81 85 ILE A CA 1
ATOM 652 C C . ILE A 1 85 ? 5.195 3.388 -13.976 1.00 76.81 85 ILE A C 1
ATOM 654 O O . ILE A 1 85 ? 4.941 4.279 -14.783 1.00 76.81 85 ILE A O 1
ATOM 658 N N . CYS A 1 86 ? 4.263 2.510 -13.595 1.00 63.19 86 CYS A N 1
ATOM 659 C CA . CYS A 1 86 ? 2.883 2.540 -14.089 1.00 63.19 86 CYS A CA 1
ATOM 660 C C . CYS A 1 86 ? 2.005 3.589 -13.391 1.00 63.19 86 CYS A C 1
ATOM 662 O O . CYS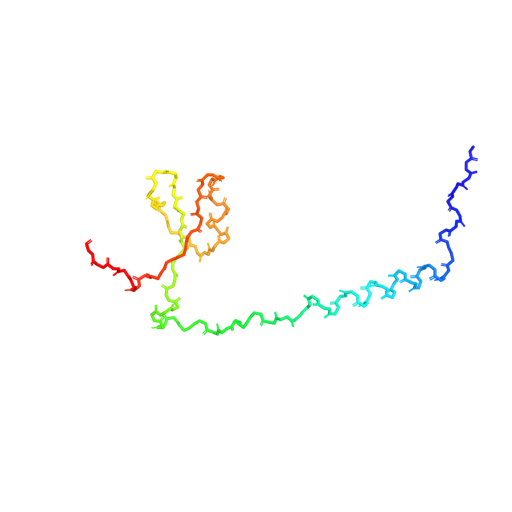 A 1 86 ? 0.780 3.467 -13.434 1.00 63.19 86 CYS A O 1
ATOM 664 N N . GLY A 1 87 ? 2.605 4.604 -12.759 1.00 57.12 87 GLY A N 1
ATOM 665 C CA . GLY A 1 87 ? 1.885 5.771 -12.279 1.00 57.12 87 GLY A CA 1
ATOM 666 C C . GLY A 1 87 ? 1.062 6.339 -13.427 1.00 57.12 87 GLY A C 1
ATOM 667 O O . GLY A 1 87 ? 1.606 6.932 -14.356 1.00 57.12 87 GLY A O 1
ATOM 668 N N . CYS A 1 88 ? -0.247 6.091 -13.395 1.00 56.09 88 CYS A N 1
ATOM 669 C CA . CYS A 1 88 ? -1.200 6.745 -14.269 1.00 56.09 88 CYS A CA 1
ATOM 670 C C . CYS A 1 88 ? -1.132 8.233 -13.933 1.00 56.09 88 CYS A C 1
ATOM 672 O O . CYS A 1 88 ? -1.838 8.687 -13.036 1.00 56.09 88 CYS A O 1
ATOM 674 N N . ASP A 1 89 ? -0.237 8.949 -14.610 1.00 53.50 89 ASP A N 1
ATOM 675 C CA . ASP A 1 89 ? -0.179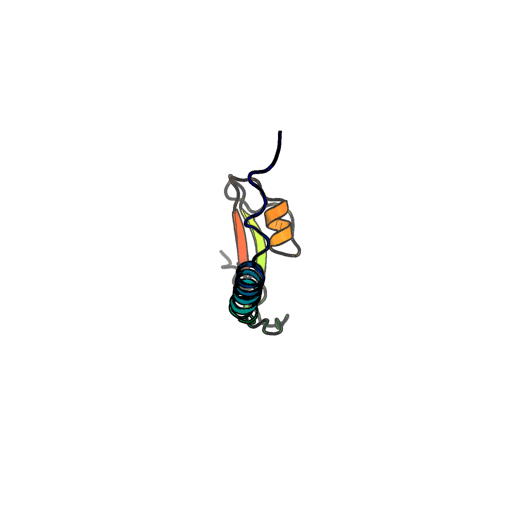 10.400 -14.609 1.00 53.50 89 ASP A CA 1
ATOM 676 C C . ASP A 1 89 ? -1.586 10.915 -14.928 1.00 53.50 89 ASP A C 1
ATOM 678 O O . ASP A 1 89 ? -2.164 10.611 -15.983 1.00 53.50 89 ASP A O 1
ATOM 682 N N . ARG A 1 90 ? -2.185 11.589 -13.949 1.00 49.00 90 ARG A N 1
ATOM 683 C CA . ARG A 1 90 ? -3.427 12.332 -14.098 1.00 49.00 90 ARG A CA 1
ATOM 684 C C . ARG A 1 90 ? -3.526 13.441 -13.072 1.00 49.00 90 ARG A C 1
ATOM 686 O O . ARG A 1 90 ? -3.268 13.167 -11.879 1.00 49.00 90 ARG A O 1
#

Foldseek 3Di:
DDDPPPPPPDPVVVVVVVVVVVVVPPVPPDPPPPPPPQDCPPLVSQKFKFKQDPVRDTDPDGDPDQVRRVVPDDPNIDIDMDRPVPPPDD

Secondary structure (DSSP, 8-state):
---S--STT-HHHHHHHHHHHHHTTSSSS----------TT-TTT-EEEEEE-TTSSB-SS--SSHHHHHHH--TT-EEEEEESTT----

Nearest PDB structures (foldseek):
  5e64-assembly2_C  TM=3.273E-01  e=8.562E+00  Influenza D virus (D/swine/Oklahoma/1334/2011)

Mean predicted aligned error: 16.1 Å

Solvent-accessible surface area (backbone atoms only — not comparable to full-atom values): 5950 Å² total; per-residue (Å²): 133,88,75,100,75,78,81,84,74,50,65,65,59,55,52,48,53,54,49,54,60,58,64,65,55,68,80,79,70,73,77,74,73,79,78,64,79,78,52,87,82,42,61,90,64,40,64,45,44,38,36,38,38,83,86,78,43,67,52,100,60,84,46,95,42,65,67,58,36,57,73,66,51,55,96,80,38,42,77,46,74,45,48,68,72,72,58,77,84,123

pLDDT: mean 76.79, std 18.37, range [46.19, 98.19]

Radius of gyration: 24.84 Å; Cα contacts (8 Å, |Δi|>4): 72; chains: 1; bounding box: 25×62×60 Å

Sequence (90 aa):
MSTLTELFESKVVRDLVQKVATESQVALSALPAAASEVDPDDPREQIQVGVLMANGRLAPRNFADRAEAEAWAFPDEQVVEWNMICGCDR